Protein AF-A0A2D5R7H9-F1 (afdb_monomer)

Mean predicted aligned error: 5.14 Å

Foldseek 3Di:
DDDDDDDDDDDDQDDPVVVVQVVCVVCVVDKDKDWDADPVQQKTWIDISVDHIGIFHCVPPALVCSCVGDPPVGCVVVVVSVVRVVVVVVVVVVVVVCPDD

Structure (mmCIF, N/CA/C/O backbone):
data_AF-A0A2D5R7H9-F1
#
_entry.id   AF-A0A2D5R7H9-F1
#
loop_
_atom_site.group_PDB
_atom_site.id
_atom_site.type_symbol
_atom_site.label_atom_id
_atom_site.label_alt_id
_atom_site.label_comp_id
_atom_site.label_asym_id
_atom_site.label_entity_id
_atom_site.label_seq_id
_atom_site.pdbx_PDB_ins_code
_atom_site.Cartn_x
_atom_site.Cartn_y
_atom_site.Cartn_z
_atom_site.occupancy
_atom_site.B_iso_or_equiv
_atom_site.auth_seq_id
_atom_site.auth_comp_id
_atom_site.auth_asym_id
_atom_site.auth_atom_id
_atom_site.pdbx_PDB_model_num
ATOM 1 N N . GLY A 1 1 ? 26.961 -11.576 -0.362 1.00 70.56 1 GLY A N 1
ATOM 2 C CA . GLY A 1 1 ? 25.943 -11.084 0.579 1.00 70.56 1 GLY A CA 1
ATOM 3 C C . GLY A 1 1 ? 24.938 -10.302 -0.222 1.00 70.56 1 GLY A C 1
ATOM 4 O O . GLY A 1 1 ? 25.341 -9.732 -1.229 1.00 70.56 1 GLY A O 1
ATOM 5 N N . THR A 1 2 ? 23.677 -10.323 0.184 1.00 83.62 2 THR A N 1
ATOM 6 C CA . THR A 1 2 ? 22.624 -9.500 -0.424 1.00 83.62 2 THR A CA 1
ATOM 7 C C . THR A 1 2 ? 22.708 -8.096 0.171 1.00 83.62 2 THR A C 1
ATOM 9 O O . THR A 1 2 ? 22.977 -7.960 1.365 1.00 83.62 2 THR A O 1
ATOM 12 N N . ALA A 1 3 ? 22.573 -7.073 -0.666 1.00 92.25 3 ALA A N 1
ATOM 13 C CA . ALA A 1 3 ? 22.446 -5.683 -0.241 1.00 92.25 3 ALA A CA 1
ATOM 14 C C . ALA A 1 3 ? 21.010 -5.233 -0.517 1.00 92.25 3 ALA A C 1
ATOM 16 O O . ALA A 1 3 ? 20.425 -5.675 -1.502 1.00 92.25 3 ALA A O 1
ATOM 17 N N . GLU A 1 4 ? 20.470 -4.375 0.342 1.00 94.25 4 GLU A N 1
ATOM 18 C CA . GLU A 1 4 ? 19.085 -3.908 0.282 1.00 94.25 4 GLU A CA 1
ATOM 19 C C . GLU A 1 4 ? 19.055 -2.386 0.439 1.00 94.25 4 GLU A C 1
ATOM 21 O O . GLU A 1 4 ? 19.852 -1.817 1.196 1.00 94.25 4 GLU A O 1
ATOM 26 N N . ILE A 1 5 ? 18.167 -1.732 -0.309 1.00 94.12 5 ILE A N 1
ATOM 27 C CA . ILE A 1 5 ? 17.888 -0.299 -0.221 1.00 94.12 5 ILE A CA 1
ATOM 28 C C . ILE A 1 5 ? 16.374 -0.151 -0.101 1.00 94.12 5 ILE A C 1
ATOM 30 O O . ILE A 1 5 ? 15.649 -0.629 -0.966 1.00 94.12 5 ILE A O 1
ATOM 34 N N . THR A 1 6 ? 15.920 0.539 0.942 1.00 95.12 6 THR A N 1
ATOM 35 C CA . THR A 1 6 ? 14.498 0.781 1.214 1.00 95.12 6 THR A CA 1
ATOM 36 C C . THR A 1 6 ? 14.231 2.273 1.364 1.00 95.12 6 THR A C 1
ATOM 38 O O . THR A 1 6 ? 15.058 3.009 1.913 1.00 95.12 6 THR A O 1
ATOM 41 N N . GLY A 1 7 ? 13.062 2.726 0.926 1.00 95.19 7 GLY A N 1
ATOM 42 C CA . GLY A 1 7 ? 12.623 4.110 1.060 1.00 95.19 7 GLY A CA 1
ATOM 43 C C . GLY A 1 7 ? 11.184 4.288 0.590 1.00 95.19 7 GLY A C 1
ATOM 44 O O . GLY A 1 7 ? 10.560 3.338 0.133 1.00 95.19 7 GLY A O 1
ATOM 45 N N . TRP A 1 8 ? 10.684 5.514 0.699 1.00 94.44 8 TRP A N 1
ATOM 46 C CA . TRP A 1 8 ? 9.352 5.909 0.249 1.00 94.44 8 TRP A CA 1
ATOM 47 C C . TRP A 1 8 ? 9.444 7.209 -0.552 1.00 94.44 8 TRP A C 1
ATOM 49 O O . TRP A 1 8 ? 10.412 7.968 -0.418 1.00 94.44 8 TRP A O 1
ATOM 59 N N . PHE A 1 9 ? 8.459 7.444 -1.409 1.00 93.69 9 PHE A N 1
ATOM 60 C CA . PHE A 1 9 ? 8.325 8.666 -2.191 1.00 93.69 9 PHE A CA 1
ATOM 61 C C . PHE A 1 9 ? 6.868 8.857 -2.606 1.00 93.69 9 PHE A C 1
ATOM 63 O O . PHE A 1 9 ? 6.149 7.880 -2.793 1.00 93.69 9 PHE A O 1
ATOM 70 N N 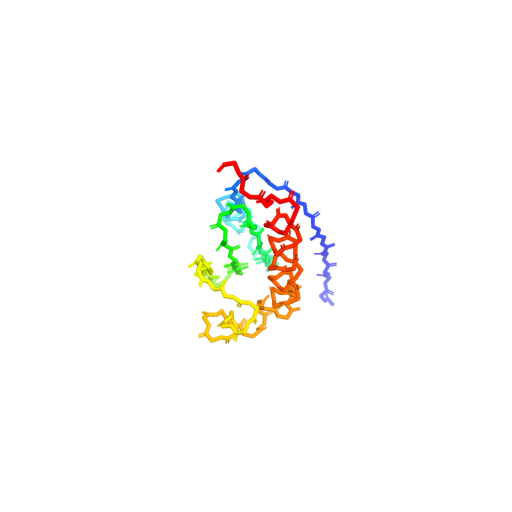. ASP A 1 10 ? 6.465 10.111 -2.792 1.00 93.00 10 ASP A N 1
ATOM 71 C CA . ASP A 1 10 ? 5.104 10.449 -3.196 1.00 93.00 10 ASP A CA 1
ATOM 72 C C . ASP A 1 10 ? 4.996 10.570 -4.718 1.00 93.00 10 ASP A C 1
ATOM 74 O O . ASP A 1 10 ? 5.855 11.163 -5.387 1.00 93.00 10 ASP A O 1
ATOM 78 N N . THR A 1 11 ? 3.908 10.044 -5.270 1.00 90.94 11 THR A N 1
ATOM 79 C CA . THR A 1 11 ? 3.538 10.195 -6.677 1.00 90.94 11 THR A CA 1
ATOM 80 C C . THR A 1 11 ? 2.234 10.965 -6.823 1.00 90.94 11 THR A C 1
ATOM 82 O O . THR A 1 11 ? 1.602 11.378 -5.856 1.00 90.94 11 THR A O 1
ATOM 85 N N . ALA A 1 12 ? 1.858 11.244 -8.068 1.00 88.50 12 ALA A N 1
ATOM 86 C CA . ALA A 1 12 ? 0.656 11.994 -8.373 1.00 88.50 12 ALA A CA 1
ATOM 87 C C . ALA A 1 12 ? -0.491 11.028 -8.712 1.00 88.50 12 ALA A C 1
ATOM 89 O O . ALA A 1 12 ? -0.514 10.477 -9.816 1.00 88.50 12 ALA A O 1
ATOM 90 N N . TRP A 1 13 ? -1.438 10.860 -7.781 1.00 81.56 13 TRP A N 1
ATOM 91 C CA . TRP A 1 13 ? -2.748 10.209 -7.974 1.00 81.56 13 TRP A CA 1
ATOM 92 C C . TRP A 1 13 ? -2.716 8.765 -8.513 1.00 81.56 13 TRP A C 1
ATOM 94 O O . TRP A 1 13 ? -3.722 8.279 -9.029 1.00 81.56 13 TRP A O 1
ATOM 104 N N . SER A 1 14 ? -1.552 8.108 -8.502 1.00 89.12 14 SER A N 1
ATOM 105 C CA . SER A 1 14 ? -1.357 6.740 -8.999 1.00 89.12 14 SER A CA 1
ATOM 106 C C . SER A 1 14 ? 0.039 6.203 -8.664 1.00 89.12 14 SER A C 1
ATOM 108 O O . SER A 1 14 ? 1.002 6.981 -8.633 1.00 89.12 14 SER A O 1
ATOM 110 N N . PRO A 1 15 ? 0.190 4.880 -8.481 1.00 91.19 15 PRO A N 1
ATOM 111 C CA . PRO A 1 15 ? 1.496 4.261 -8.310 1.00 91.19 15 PRO A CA 1
ATOM 112 C C . PRO A 1 15 ? 2.323 4.318 -9.613 1.00 91.19 15 PRO A C 1
ATOM 114 O O . PRO A 1 15 ? 1.781 4.197 -10.715 1.00 91.19 15 PRO A O 1
ATOM 117 N N . PRO A 1 16 ? 3.657 4.458 -9.533 1.00 92.31 16 PRO A N 1
ATOM 118 C CA . PRO A 1 16 ? 4.548 4.607 -10.687 1.00 92.31 16 PRO A CA 1
ATOM 119 C C . PRO A 1 16 ? 4.930 3.256 -11.322 1.00 92.31 16 PRO A C 1
ATOM 121 O O . PRO A 1 16 ? 6.092 3.035 -11.665 1.00 92.31 16 PRO A O 1
ATOM 124 N N . ILE A 1 17 ? 3.960 2.354 -11.491 1.00 92.25 17 ILE A N 1
ATOM 125 C CA . ILE A 1 17 ? 4.175 0.964 -11.934 1.00 92.25 17 ILE A CA 1
ATOM 126 C C . ILE A 1 17 ? 4.922 0.901 -13.269 1.00 92.25 17 ILE A C 1
ATOM 128 O O . ILE A 1 17 ? 5.924 0.209 -13.383 1.00 92.25 17 ILE A O 1
ATOM 132 N N . GLU A 1 18 ? 4.521 1.697 -14.263 1.00 92.12 18 GLU A N 1
ATOM 133 C CA . GLU A 1 18 ? 5.177 1.719 -15.582 1.00 92.12 18 GLU A CA 1
ATOM 134 C C . GLU A 1 18 ? 6.651 2.158 -15.525 1.00 92.12 18 GLU A C 1
ATOM 136 O O . GLU A 1 18 ? 7.492 1.672 -16.288 1.00 92.12 18 GLU A O 1
ATOM 141 N N . ALA A 1 19 ? 6.987 3.067 -14.606 1.00 91.88 19 ALA A N 1
ATOM 142 C CA . ALA A 1 19 ? 8.366 3.499 -14.417 1.00 91.88 19 ALA A CA 1
ATOM 143 C C . ALA A 1 19 ? 9.208 2.391 -13.770 1.00 91.88 19 ALA A C 1
ATOM 145 O O . ALA A 1 19 ? 10.361 2.202 -14.159 1.00 91.88 19 ALA A O 1
ATOM 146 N N . LEU A 1 20 ? 8.633 1.643 -12.823 1.00 93.06 20 LEU A N 1
ATOM 147 C CA . LEU A 1 20 ? 9.306 0.511 -12.187 1.00 93.06 20 LEU A CA 1
ATOM 148 C C . LEU A 1 20 ? 9.399 -0.715 -13.101 1.00 93.06 20 LEU A C 1
ATOM 150 O O . LEU A 1 20 ? 10.447 -1.350 -13.107 1.00 93.06 20 LEU A O 1
ATOM 154 N N . ASN A 1 21 ? 8.396 -0.979 -13.945 1.00 92.75 21 ASN A N 1
ATOM 155 C CA . ASN A 1 21 ? 8.485 -1.970 -15.024 1.00 92.75 21 ASN A CA 1
ATOM 156 C C . ASN A 1 21 ? 9.679 -1.658 -15.937 1.00 92.75 21 ASN A C 1
ATOM 158 O O . ASN A 1 21 ? 10.529 -2.512 -16.163 1.00 92.75 21 ASN A O 1
ATOM 162 N N . SER A 1 22 ? 9.799 -0.402 -16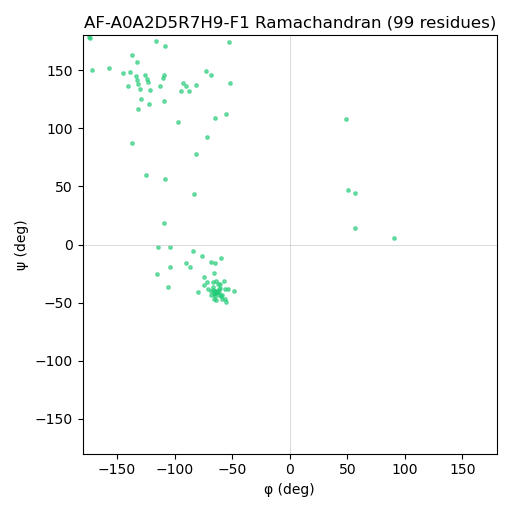.386 1.00 93.19 22 SER A N 1
ATOM 163 C CA . SER A 1 22 ? 10.927 0.030 -17.225 1.00 93.19 22 SER A CA 1
ATOM 164 C C . SER A 1 22 ? 12.278 -0.133 -16.514 1.00 93.19 22 SER A C 1
ATOM 166 O O . SER A 1 22 ? 13.274 -0.483 -17.141 1.00 93.19 22 SER A O 1
ATOM 168 N N . LEU A 1 23 ? 12.325 0.124 -15.202 1.00 91.31 23 LEU A N 1
ATOM 169 C CA . LEU A 1 23 ? 13.529 -0.055 -14.392 1.00 91.31 23 LEU A CA 1
ATOM 170 C C . LEU A 1 23 ? 13.903 -1.535 -14.237 1.00 91.31 23 LEU A C 1
ATOM 172 O O . LEU A 1 23 ? 15.080 -1.866 -14.345 1.00 91.31 23 LEU A O 1
ATOM 176 N N . ALA A 1 24 ? 12.925 -2.405 -13.986 1.00 92.38 24 ALA A N 1
ATOM 177 C CA . ALA A 1 24 ? 13.126 -3.843 -13.837 1.00 92.38 24 ALA A CA 1
ATOM 178 C C . ALA A 1 24 ? 13.577 -4.498 -15.152 1.00 92.38 24 ALA A C 1
ATOM 180 O O . ALA A 1 24 ? 14.481 -5.331 -15.132 1.00 92.38 24 ALA A O 1
ATOM 181 N N . ASP A 1 25 ? 13.021 -4.065 -16.289 1.00 90.56 25 ASP A N 1
ATOM 182 C CA . ASP A 1 25 ? 13.416 -4.535 -17.623 1.00 90.56 25 ASP A CA 1
ATOM 183 C C . ASP A 1 25 ? 14.893 -4.222 -17.941 1.00 90.56 25 ASP A C 1
ATOM 185 O O . ASP A 1 25 ? 15.590 -5.043 -18.543 1.00 90.56 25 ASP A O 1
ATOM 189 N N . ASP A 1 26 ? 15.385 -3.050 -17.521 1.00 91.50 26 ASP A N 1
ATOM 190 C CA . ASP A 1 26 ? 16.772 -2.616 -17.744 1.00 91.50 26 ASP A CA 1
ATOM 191 C C . ASP A 1 26 ? 17.749 -3.096 -16.649 1.00 91.50 26 ASP A C 1
ATOM 193 O O . ASP A 1 26 ? 18.966 -3.113 -16.872 1.00 91.50 26 ASP A O 1
ATOM 197 N N . TRP A 1 27 ? 17.253 -3.482 -15.466 1.00 88.88 27 TRP A N 1
ATOM 198 C CA . TRP A 1 27 ? 18.064 -3.832 -14.293 1.00 88.88 27 TRP A CA 1
ATOM 199 C C . TRP A 1 27 ? 17.759 -5.233 -13.735 1.00 88.88 27 TRP A C 1
ATOM 201 O O . TRP A 1 27 ? 17.479 -5.412 -12.550 1.00 88.88 27 TRP A O 1
ATOM 211 N N . ASP A 1 28 ? 17.956 -6.248 -14.576 1.00 82.75 28 ASP A N 1
ATOM 212 C CA . ASP A 1 28 ? 17.697 -7.671 -14.291 1.00 82.75 28 ASP A CA 1
ATOM 213 C C . ASP A 1 28 ? 18.479 -8.287 -13.106 1.00 82.75 28 ASP A C 1
ATOM 215 O O . ASP A 1 28 ? 18.189 -9.398 -12.662 1.00 82.75 28 ASP A O 1
ATOM 219 N N . SER A 1 29 ? 19.488 -7.591 -12.573 1.00 87.19 29 SER A N 1
ATOM 220 C CA . SER A 1 29 ? 20.291 -8.064 -11.437 1.00 87.19 29 SER A CA 1
ATOM 221 C C . SER A 1 29 ? 19.676 -7.787 -10.059 1.00 87.19 29 SER A C 1
ATOM 223 O O . SER A 1 29 ? 20.263 -8.182 -9.046 1.00 87.19 29 SER A O 1
ATOM 225 N N . CYS A 1 30 ? 18.557 -7.061 -10.005 1.00 89.88 30 CYS A N 1
ATOM 226 C CA . CYS A 1 30 ? 17.907 -6.625 -8.774 1.00 89.88 30 CYS A CA 1
ATOM 227 C C . CYS A 1 30 ? 16.447 -7.082 -8.726 1.00 89.88 30 CYS A C 1
ATOM 229 O O . CYS A 1 30 ? 15.748 -7.041 -9.729 1.00 89.88 30 CYS A O 1
ATOM 231 N N . TYR A 1 31 ? 15.997 -7.463 -7.530 1.00 92.62 31 TYR A N 1
ATOM 232 C CA . TYR A 1 31 ? 14.577 -7.593 -7.215 1.00 92.62 31 TYR A CA 1
ATOM 233 C C . TYR A 1 31 ? 14.066 -6.234 -6.734 1.00 92.62 31 TYR A C 1
ATOM 235 O O . TYR A 1 31 ? 14.725 -5.591 -5.908 1.00 92.62 31 TYR A O 1
ATOM 243 N N . ILE A 1 32 ? 12.933 -5.792 -7.272 1.00 94.00 32 ILE A N 1
ATOM 244 C CA . ILE A 1 32 ? 12.298 -4.517 -6.931 1.00 94.00 32 ILE A CA 1
ATOM 245 C C . ILE A 1 32 ? 10.899 -4.822 -6.412 1.00 94.00 32 ILE A C 1
ATOM 247 O O . ILE A 1 32 ? 10.171 -5.578 -7.043 1.00 94.00 32 ILE A O 1
ATOM 251 N N . GLU A 1 33 ? 10.537 -4.207 -5.291 1.00 94.69 33 GLU A N 1
ATOM 252 C CA . GLU A 1 33 ? 9.229 -4.329 -4.652 1.00 94.69 33 GLU A CA 1
ATOM 253 C C . GLU A 1 33 ? 8.704 -2.931 -4.320 1.00 94.69 33 GLU A C 1
ATOM 255 O O . GLU A 1 33 ? 9.457 -2.056 -3.877 1.00 94.69 33 GLU A O 1
ATOM 260 N N . LEU A 1 34 ? 7.417 -2.718 -4.570 1.00 95.50 34 LEU A N 1
ATOM 261 C CA . LEU A 1 34 ? 6.698 -1.484 -4.305 1.00 95.50 34 LEU A CA 1
ATOM 262 C C . LEU A 1 34 ? 5.394 -1.815 -3.587 1.00 95.50 34 LEU A C 1
ATOM 264 O O . LEU A 1 34 ? 4.486 -2.384 -4.184 1.00 95.50 34 LEU A O 1
ATOM 268 N N . PHE A 1 35 ? 5.264 -1.330 -2.359 1.00 96.50 35 PHE A N 1
ATOM 269 C CA . PHE A 1 35 ? 3.971 -1.176 -1.703 1.00 96.50 35 PHE A CA 1
ATOM 270 C C . PHE A 1 35 ? 3.428 0.215 -2.012 1.00 96.50 35 PHE A C 1
ATOM 272 O O . PHE A 1 35 ? 4.173 1.198 -1.954 1.00 96.50 35 PHE A O 1
ATOM 279 N N . TYR A 1 36 ? 2.140 0.312 -2.326 1.00 96.38 36 TYR A N 1
ATOM 280 C CA . TYR A 1 36 ? 1.483 1.591 -2.568 1.00 96.38 36 TYR A CA 1
ATOM 281 C C . TYR A 1 36 ? 0.090 1.644 -1.940 1.00 96.38 36 TYR A C 1
ATOM 283 O O . TYR A 1 36 ? -0.618 0.642 -1.861 1.00 96.38 36 TYR A O 1
ATOM 291 N N . GLU A 1 37 ? -0.292 2.846 -1.529 1.00 95.56 37 GLU A N 1
ATOM 292 C CA . GLU A 1 37 ? -1.586 3.206 -0.958 1.00 95.56 37 GLU A CA 1
ATOM 293 C C . GLU A 1 37 ? -1.955 4.585 -1.527 1.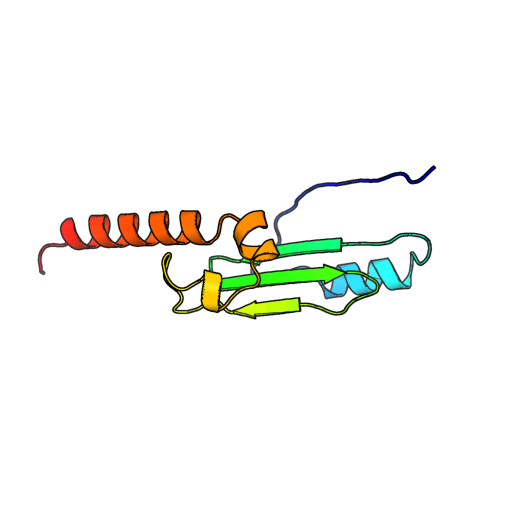00 95.56 37 GLU A C 1
ATOM 295 O O . GLU A 1 37 ? -1.086 5.447 -1.673 1.00 95.56 37 GLU A O 1
ATOM 300 N N . GLU A 1 38 ? -3.208 4.766 -1.936 1.00 94.19 38 GLU A N 1
ATOM 301 C CA . GLU A 1 38 ? -3.744 6.039 -2.42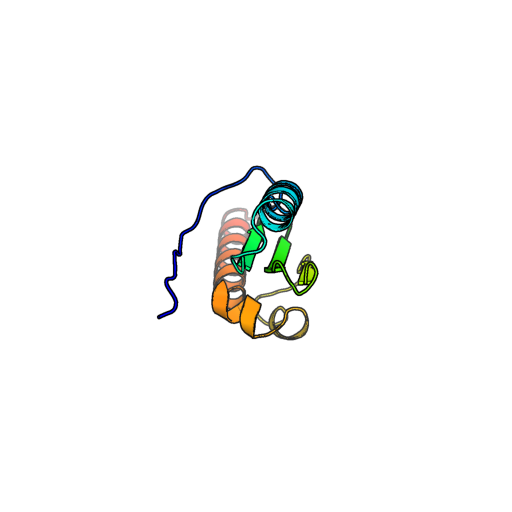0 1.00 94.19 38 GLU A CA 1
ATOM 302 C C . GLU A 1 38 ? -5.135 6.267 -1.815 1.00 94.19 38 GLU A C 1
ATOM 304 O O . GLU A 1 38 ? -6.162 5.936 -2.423 1.00 94.19 38 GLU A O 1
ATOM 309 N N . GLY A 1 39 ? -5.164 6.873 -0.625 1.00 89.06 39 GLY A N 1
ATOM 310 C CA . GLY A 1 39 ? -6.393 7.144 0.126 1.00 89.06 39 GLY A CA 1
ATOM 311 C C . GLY A 1 39 ? -7.421 7.986 -0.625 1.00 89.06 39 GLY A C 1
ATOM 312 O O . GLY A 1 39 ? -8.623 7.765 -0.498 1.00 89.06 39 GLY A O 1
ATOM 313 N N . GLY A 1 40 ? -6.973 8.896 -1.498 1.00 86.38 40 GLY A N 1
ATOM 314 C CA . GLY A 1 40 ? -7.871 9.718 -2.313 1.00 86.38 40 GLY A CA 1
ATOM 315 C C . GLY A 1 40 ? -8.685 8.922 -3.339 1.00 86.38 40 GLY A C 1
ATOM 316 O O . GLY A 1 40 ? -9.754 9.372 -3.754 1.00 86.38 40 GLY A O 1
ATOM 317 N N . MET A 1 41 ? -8.194 7.749 -3.745 1.00 89.94 41 MET A N 1
ATOM 318 C CA . MET A 1 41 ? -8.852 6.850 -4.698 1.00 89.94 41 MET A CA 1
ATOM 319 C C . MET A 1 41 ? -9.279 5.517 -4.071 1.00 89.94 41 MET A C 1
ATOM 321 O O . MET A 1 41 ? -9.896 4.712 -4.762 1.00 89.94 41 MET A O 1
ATOM 325 N N . ALA A 1 42 ? -8.980 5.302 -2.787 1.00 93.44 42 ALA A N 1
ATOM 326 C CA . ALA A 1 42 ? -9.179 4.050 -2.064 1.00 93.44 42 ALA A CA 1
ATOM 327 C C . ALA A 1 42 ? -8.480 2.839 -2.715 1.00 93.44 42 ALA A C 1
ATOM 329 O O . ALA A 1 42 ? -9.060 1.756 -2.838 1.00 93.44 42 ALA A O 1
ATOM 330 N N . PHE A 1 43 ? -7.226 3.022 -3.145 1.00 93.31 43 PHE A N 1
ATOM 331 C CA . PHE A 1 43 ? -6.418 1.957 -3.744 1.00 93.31 43 PHE A CA 1
ATOM 332 C C . PHE A 1 43 ? -5.281 1.524 -2.831 1.00 93.31 43 PHE A C 1
ATOM 334 O O . PHE A 1 43 ? -4.637 2.346 -2.187 1.00 93.31 43 PHE A O 1
ATOM 341 N N . VAL A 1 44 ? -4.987 0.229 -2.837 1.00 96.69 44 VAL A N 1
ATOM 342 C CA . VAL A 1 44 ? -3.818 -0.337 -2.166 1.00 96.69 44 VAL A CA 1
ATOM 343 C C . VAL A 1 44 ? -3.281 -1.504 -2.976 1.00 96.69 44 VAL A C 1
ATOM 345 O O . VAL A 1 44 ? -4.041 -2.232 -3.616 1.00 96.69 44 VAL A O 1
ATOM 348 N N . GLY A 1 45 ? -1.973 -1.708 -2.948 1.00 96.12 45 GLY A N 1
ATOM 349 C CA . GLY A 1 45 ? -1.400 -2.869 -3.596 1.00 96.12 45 GLY A CA 1
ATOM 350 C C . GLY A 1 45 ? 0.080 -3.067 -3.352 1.00 96.12 45 GLY A C 1
ATOM 351 O O . GLY A 1 45 ? 0.753 -2.283 -2.675 1.00 96.12 45 GLY A O 1
ATOM 352 N N . CYS A 1 46 ? 0.559 -4.164 -3.922 1.00 95.94 46 CYS A N 1
ATOM 353 C CA . CYS A 1 46 ? 1.963 -4.515 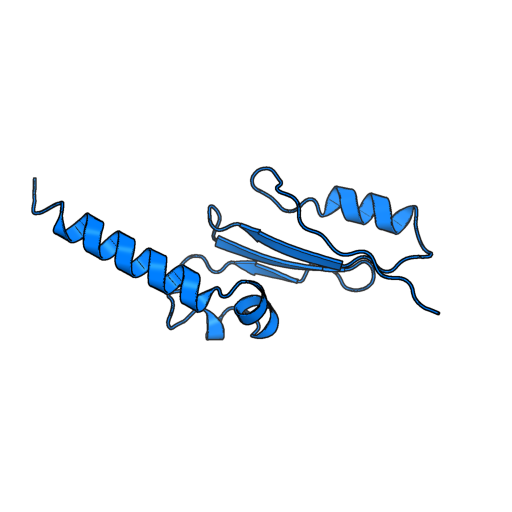-3.989 1.00 95.94 46 CYS A CA 1
ATOM 354 C C . CYS A 1 46 ? 2.303 -4.884 -5.429 1.00 95.94 46 CYS A C 1
ATOM 356 O O . CYS A 1 46 ? 1.584 -5.643 -6.073 1.00 95.94 46 CYS A O 1
ATOM 358 N N . TRP A 1 47 ? 3.407 -4.357 -5.929 1.00 95.94 47 TRP A N 1
ATOM 359 C CA . TRP A 1 47 ? 3.980 -4.751 -7.203 1.00 95.94 47 TRP A CA 1
ATOM 360 C C . TRP A 1 47 ? 5.407 -5.211 -6.9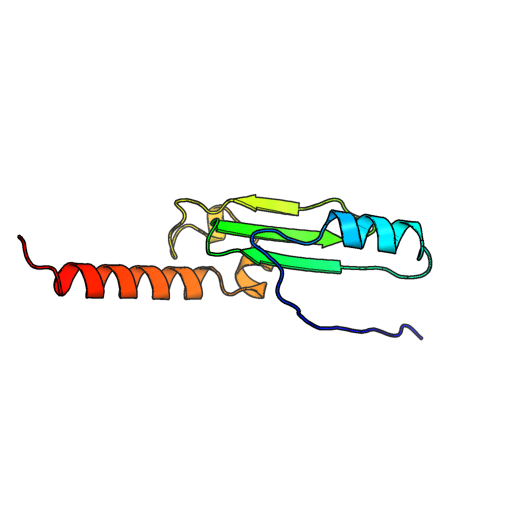74 1.00 95.94 47 TRP A C 1
ATOM 362 O O . TRP A 1 47 ? 6.147 -4.572 -6.220 1.00 95.94 47 TRP A O 1
ATOM 372 N N . ASP A 1 48 ? 5.819 -6.268 -7.661 1.00 94.31 48 ASP A N 1
ATOM 373 C CA . ASP A 1 48 ? 7.208 -6.683 -7.665 1.00 94.31 48 ASP A CA 1
ATOM 374 C C . ASP A 1 48 ? 7.696 -7.077 -9.069 1.00 94.31 48 ASP A C 1
ATOM 376 O O . ASP A 1 48 ? 6.934 -7.261 -10.019 1.00 94.31 48 ASP A O 1
ATOM 380 N N . SER A 1 49 ? 9.014 -7.138 -9.240 1.00 93.06 49 SER A N 1
ATOM 381 C CA . SER A 1 49 ? 9.632 -7.407 -10.545 1.00 93.06 49 SER A CA 1
ATOM 382 C C . SER A 1 49 ? 9.412 -8.837 -11.078 1.00 93.06 49 SER A C 1
ATOM 384 O O . SER A 1 49 ? 9.678 -9.093 -12.252 1.00 93.06 49 SER A O 1
ATOM 386 N N . GLU A 1 50 ? 8.969 -9.781 -10.242 1.00 89.25 50 GLU A N 1
ATOM 387 C CA . GLU A 1 50 ? 8.768 -11.204 -10.576 1.00 89.25 50 GLU A CA 1
ATOM 388 C C . GLU A 1 50 ? 7.289 -11.646 -10.511 1.00 89.25 50 GLU A C 1
ATOM 390 O O . GLU A 1 50 ? 6.887 -12.607 -11.177 1.00 89.25 50 GLU A O 1
ATOM 395 N N . GLY A 1 51 ? 6.485 -10.944 -9.720 1.00 69.31 51 GLY A N 1
ATOM 396 C CA . GLY A 1 51 ? 5.080 -11.131 -9.417 1.00 69.31 51 GLY A CA 1
ATOM 397 C C . GLY A 1 51 ? 4.323 -9.863 -9.789 1.00 69.31 51 GLY A C 1
ATOM 398 O O . GLY A 1 51 ? 4.635 -8.770 -9.336 1.00 69.31 51 GLY A O 1
ATOM 399 N N . ALA A 1 52 ? 3.356 -10.016 -10.692 1.00 77.38 52 ALA A N 1
ATOM 400 C CA . ALA A 1 52 ? 2.551 -8.923 -11.230 1.00 77.38 52 ALA A CA 1
ATOM 401 C C . ALA A 1 52 ? 1.890 -8.040 -10.144 1.00 77.38 52 ALA A C 1
ATOM 403 O O . ALA A 1 52 ? 1.922 -8.339 -8.960 1.00 77.38 52 ALA A O 1
ATOM 404 N N . ASP A 1 53 ? 1.236 -6.960 -10.570 1.00 90.62 53 ASP A N 1
ATOM 405 C CA . ASP A 1 53 ? 0.559 -6.012 -9.678 1.00 90.62 53 ASP A CA 1
ATOM 406 C C . ASP A 1 53 ? -0.635 -6.639 -8.923 1.00 90.62 53 ASP A C 1
ATOM 408 O O . ASP A 1 53 ? -1.693 -6.904 -9.508 1.00 90.62 53 ASP A O 1
ATOM 412 N N . ASP A 1 54 ? -0.465 -6.847 -7.617 1.00 92.94 54 ASP A N 1
ATOM 413 C CA . ASP A 1 54 ? -1.499 -7.224 -6.654 1.00 92.94 54 ASP A CA 1
ATOM 414 C C . ASP A 1 54 ? -2.266 -5.958 -6.230 1.00 92.94 54 ASP A C 1
ATOM 416 O O . ASP A 1 54 ? -2.048 -5.384 -5.160 1.00 92.94 54 ASP A O 1
ATOM 420 N N . HIS A 1 55 ? -3.162 -5.513 -7.112 1.00 94.75 55 HIS A N 1
ATOM 421 C CA . HIS A 1 55 ? -3.962 -4.298 -6.954 1.00 94.75 55 HIS A CA 1
ATOM 422 C C . HIS A 1 55 ? -5.342 -4.565 -6.335 1.00 94.75 55 HIS A C 1
ATOM 424 O O . HIS A 1 55 ? -6.099 -5.413 -6.822 1.00 94.75 55 HIS A O 1
ATOM 430 N N . TYR A 1 56 ? -5.716 -3.772 -5.329 1.00 95.88 56 TYR A N 1
ATOM 431 C CA . TYR A 1 56 ? -7.009 -3.850 -4.655 1.00 95.88 56 TYR A CA 1
ATOM 432 C C . TYR A 1 56 ? -7.658 -2.471 -4.481 1.00 95.88 56 TYR A C 1
ATOM 434 O O . TYR A 1 56 ? -7.001 -1.468 -4.207 1.00 95.88 56 TYR A O 1
ATOM 442 N N . ASP A 1 57 ? -8.985 -2.461 -4.590 1.00 95.31 57 ASP A N 1
ATOM 443 C CA . ASP A 1 57 ? -9.853 -1.311 -4.341 1.00 95.31 57 ASP A CA 1
ATOM 444 C C . ASP A 1 57 ? -10.633 -1.579 -3.045 1.00 95.31 57 ASP A C 1
ATOM 446 O O . ASP A 1 57 ? -11.288 -2.621 -2.905 1.00 95.31 57 ASP A O 1
ATOM 450 N N . TYR A 1 58 ? -10.520 -0.665 -2.083 1.00 94.69 58 TYR A N 1
ATOM 451 C CA . TYR A 1 58 ? -11.237 -0.715 -0.809 1.00 94.69 58 TYR A CA 1
ATOM 452 C C . TYR A 1 58 ? -12.326 0.364 -0.709 1.00 94.69 58 TYR A C 1
ATOM 454 O O . TYR A 1 58 ? -12.830 0.654 0.374 1.00 94.69 58 TYR A O 1
ATOM 462 N N . GLY A 1 59 ? -12.749 0.931 -1.837 1.00 92.56 59 GLY A N 1
ATOM 463 C CA . GLY A 1 59 ? -13.859 1.864 -1.946 1.00 92.56 59 GLY A CA 1
ATOM 464 C C . GLY A 1 59 ? -15.143 1.271 -1.369 1.00 92.56 59 GLY A C 1
ATOM 465 O O . GLY A 1 59 ? -15.729 0.330 -1.908 1.00 92.56 59 GLY A O 1
ATOM 466 N N . GLY A 1 60 ? -15.596 1.842 -0.253 1.00 89.19 60 GLY A N 1
ATOM 467 C CA . GLY A 1 60 ? -16.761 1.368 0.497 1.00 89.19 60 GLY A CA 1
ATOM 468 C C . GLY A 1 60 ? -16.449 0.344 1.592 1.00 89.19 60 GLY A C 1
ATOM 469 O O . GLY A 1 60 ? -17.387 -0.180 2.195 1.00 89.19 60 GLY A O 1
ATOM 470 N N . ALA A 1 61 ? -15.174 0.057 1.857 1.00 94.94 61 ALA A N 1
ATOM 471 C CA . ALA A 1 61 ? -14.761 -0.602 3.086 1.00 94.94 61 ALA A CA 1
ATOM 472 C C . ALA A 1 61 ? -14.871 0.360 4.277 1.00 94.94 61 ALA A C 1
ATOM 474 O O . ALA A 1 61 ? -14.671 1.563 4.136 1.00 94.94 61 ALA A O 1
ATOM 475 N N . THR A 1 62 ? -15.154 -0.203 5.446 1.00 95.56 62 THR A N 1
ATOM 476 C CA . THR A 1 62 ? -15.029 0.448 6.750 1.00 95.56 62 THR A CA 1
ATOM 477 C C . THR A 1 62 ? -13.843 -0.137 7.511 1.00 95.56 62 THR A C 1
ATOM 479 O O . THR A 1 62 ? -13.302 -1.186 7.121 1.00 95.56 62 THR A O 1
ATOM 482 N N . SER A 1 63 ? -13.488 0.482 8.634 1.00 95.81 63 SER A N 1
ATOM 483 C CA . SER A 1 63 ? -12.509 -0.037 9.600 1.00 95.81 63 SER A CA 1
ATOM 484 C C . SER A 1 63 ? -12.770 -1.510 9.969 1.00 95.81 63 SER A C 1
ATOM 486 O O . SER A 1 63 ? -11.856 -2.335 9.990 1.00 95.81 63 SER A O 1
ATOM 488 N N . ASP A 1 64 ? -14.042 -1.887 10.130 1.00 96.50 64 ASP A N 1
ATOM 489 C CA . ASP A 1 64 ? -14.473 -3.258 10.432 1.00 96.50 64 ASP A CA 1
ATOM 490 C C . ASP A 1 64 ? -14.400 -4.235 9.242 1.00 96.50 64 ASP A C 1
ATOM 492 O O . ASP A 1 64 ? -14.282 -5.453 9.433 1.00 96.50 64 ASP A O 1
ATOM 496 N N . THR A 1 65 ? -14.533 -3.756 7.998 1.00 96.81 65 THR A N 1
ATOM 497 C CA . THR A 1 65 ? -14.672 -4.642 6.828 1.00 96.81 65 THR A CA 1
ATOM 498 C C . THR A 1 65 ? -13.417 -4.763 5.981 1.00 96.81 65 THR A C 1
ATOM 500 O O . THR A 1 65 ? -13.315 -5.742 5.239 1.00 96.81 65 THR A O 1
ATOM 503 N N . VAL A 1 66 ? -12.467 -3.828 6.079 1.00 96.81 66 VAL A N 1
ATOM 504 C CA . VAL A 1 66 ? -11.284 -3.772 5.200 1.00 96.81 66 VAL A CA 1
ATOM 505 C C . VAL A 1 66 ? -10.471 -5.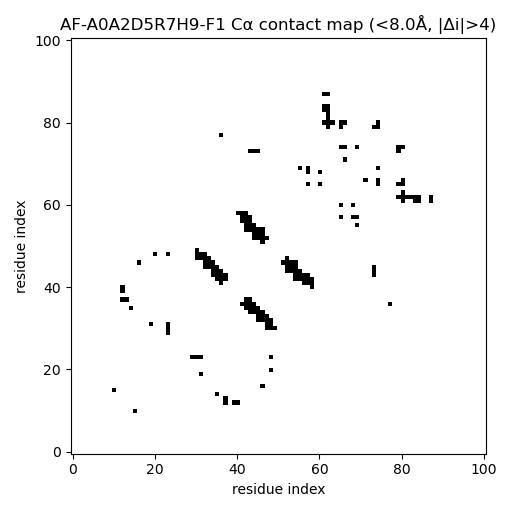069 5.216 1.00 96.81 66 VAL A C 1
ATOM 507 O O . VAL A 1 66 ? -10.096 -5.571 4.158 1.00 96.81 66 VAL A O 1
ATOM 510 N N . ARG A 1 67 ? -10.330 -5.717 6.380 1.00 96.56 67 ARG A N 1
ATOM 511 C CA . ARG A 1 67 ? -9.632 -7.011 6.537 1.00 96.56 67 ARG A CA 1
ATOM 512 C C . ARG A 1 67 ? -10.306 -8.189 5.821 1.00 96.56 67 ARG A C 1
ATOM 514 O O . ARG A 1 67 ? -9.682 -9.228 5.634 1.00 96.56 67 ARG A O 1
ATOM 521 N N . ASN A 1 68 ? -11.570 -8.055 5.417 1.00 96.56 68 ASN A N 1
ATOM 522 C CA . ASN A 1 68 ? -12.273 -9.064 4.615 1.00 96.56 68 ASN A CA 1
ATOM 523 C C . ASN A 1 68 ? -12.110 -8.842 3.104 1.00 96.56 68 ASN A C 1
ATOM 525 O O . ASN A 1 68 ? -12.439 -9.733 2.321 1.00 96.56 68 ASN A O 1
ATOM 529 N N . MET A 1 69 ? -11.667 -7.649 2.700 1.00 95.44 69 MET A N 1
ATOM 530 C CA . MET A 1 69 ? -11.551 -7.229 1.302 1.00 95.44 69 MET A CA 1
ATOM 531 C C . MET A 1 69 ? -10.098 -7.212 0.836 1.00 95.44 69 MET A C 1
ATOM 533 O O . MET A 1 69 ? -9.816 -7.579 -0.302 1.00 95.44 69 MET A O 1
ATOM 537 N N . ILE A 1 70 ? -9.193 -6.814 1.728 1.00 96.94 70 ILE A N 1
ATOM 538 C CA . ILE A 1 70 ? -7.784 -6.580 1.446 1.00 96.94 70 ILE A CA 1
ATOM 539 C C . ILE A 1 70 ? -6.937 -7.629 2.175 1.00 96.94 70 ILE A C 1
ATOM 541 O O . ILE A 1 70 ? -7.211 -7.925 3.343 1.00 96.94 70 ILE A O 1
ATOM 545 N N . PRO A 1 71 ? -5.912 -8.206 1.519 1.00 96.31 71 PRO A N 1
ATOM 546 C CA . PRO A 1 71 ? -4.975 -9.114 2.167 1.00 96.31 71 PRO A CA 1
ATOM 547 C C . PRO A 1 71 ? -4.372 -8.536 3.452 1.00 96.31 71 PRO A C 1
ATOM 549 O O . PRO A 1 71 ? -3.962 -7.378 3.492 1.00 96.31 71 PRO A O 1
ATOM 552 N N . GLU A 1 72 ? -4.248 -9.381 4.480 1.00 96.94 72 GLU A N 1
ATOM 553 C CA . GLU A 1 72 ? -3.754 -8.996 5.813 1.00 96.94 72 GLU A CA 1
ATOM 554 C C . GLU A 1 72 ? -2.395 -8.284 5.756 1.00 96.94 72 GLU A C 1
ATOM 556 O O . GLU A 1 72 ? -2.202 -7.286 6.437 1.00 96.94 72 GLU A O 1
ATOM 561 N N . TYR A 1 73 ? -1.492 -8.721 4.871 1.00 96.12 73 TYR A N 1
ATOM 562 C CA . TYR A 1 73 ? -0.170 -8.109 4.735 1.00 96.12 73 TYR A CA 1
ATOM 563 C C . TYR A 1 73 ? -0.215 -6.650 4.250 1.00 96.12 73 TYR A C 1
ATOM 565 O O . TYR A 1 73 ? 0.647 -5.870 4.640 1.00 96.12 73 TYR A O 1
ATOM 573 N N . LEU A 1 74 ? -1.203 -6.271 3.428 1.00 97.00 74 LEU A N 1
ATOM 574 C CA . LEU A 1 74 ? -1.385 -4.889 2.967 1.00 97.00 74 LEU A CA 1
ATOM 575 C C . LEU A 1 74 ? -2.069 -4.041 4.036 1.00 97.00 74 LEU A C 1
ATOM 577 O O . LEU A 1 74 ? -1.653 -2.907 4.268 1.00 97.00 74 LEU A O 1
ATOM 581 N N . VAL A 1 75 ? -3.077 -4.604 4.712 1.00 97.50 75 VAL A N 1
ATOM 582 C CA . VAL A 1 75 ? -3.741 -3.928 5.837 1.00 97.50 75 VAL A CA 1
ATOM 583 C C . VAL A 1 75 ? -2.724 -3.602 6.922 1.00 97.50 75 VAL A C 1
ATOM 585 O O . VAL A 1 75 ? -2.672 -2.465 7.369 1.00 97.50 75 VAL A O 1
ATOM 588 N N . ASP A 1 76 ? -1.879 -4.562 7.294 1.00 97.81 76 ASP A N 1
ATOM 589 C CA . ASP A 1 76 ? -0.881 -4.377 8.344 1.00 97.81 76 ASP A CA 1
ATOM 590 C C . ASP A 1 76 ? 0.277 -3.463 7.902 1.00 97.81 76 ASP A C 1
ATOM 592 O O . ASP A 1 76 ? 0.827 -2.741 8.731 1.00 97.81 76 ASP A O 1
ATOM 596 N N . HIS A 1 77 ? 0.658 -3.463 6.615 1.00 96.62 77 HIS A N 1
ATOM 597 C CA . HIS A 1 77 ? 1.726 -2.591 6.104 1.00 96.62 77 HIS A CA 1
ATOM 598 C C . HIS A 1 77 ? 1.351 -1.106 6.188 1.00 96.62 77 HIS A C 1
ATOM 600 O O . HIS A 1 77 ? 2.191 -0.282 6.549 1.00 96.62 77 HIS A O 1
ATOM 606 N N . PHE A 1 78 ? 0.098 -0.777 5.863 1.00 96.56 78 PHE A N 1
ATOM 607 C CA . PHE A 1 78 ? -0.401 0.600 5.826 1.00 96.56 78 PHE A CA 1
ATOM 608 C C . PHE A 1 78 ? -1.275 0.983 7.025 1.00 96.56 78 PHE A C 1
ATOM 610 O O . PHE A 1 78 ? -1.703 2.128 7.105 1.00 96.56 78 PHE A O 1
ATOM 617 N N . ALA A 1 79 ? -1.536 0.049 7.945 1.00 97.19 79 ALA A N 1
ATOM 618 C CA . ALA A 1 79 ? -2.498 0.207 9.038 1.00 97.19 79 ALA A CA 1
ATOM 619 C C . ALA A 1 79 ? -3.875 0.698 8.538 1.00 97.19 79 ALA A C 1
ATOM 621 O O . ALA A 1 79 ? -4.453 1.639 9.078 1.00 97.19 79 ALA A O 1
ATOM 622 N N . LEU A 1 80 ? -4.394 0.080 7.465 1.00 96.62 80 LEU A N 1
ATOM 623 C CA . LEU A 1 80 ? -5.603 0.564 6.777 1.00 96.62 80 LEU A CA 1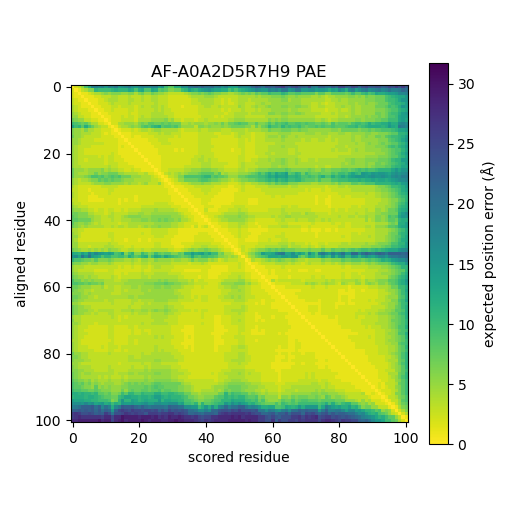
ATOM 624 C C . LEU A 1 80 ? -6.844 0.591 7.674 1.00 96.62 80 LEU A C 1
ATOM 626 O O . LEU A 1 80 ? -7.709 1.439 7.498 1.00 96.62 80 LEU A O 1
ATOM 630 N N . ASP A 1 81 ? -6.961 -0.349 8.605 1.00 96.50 81 ASP A N 1
ATOM 631 C CA . ASP A 1 81 ? -8.060 -0.397 9.566 1.00 96.50 81 ASP A CA 1
ATOM 632 C C . ASP A 1 81 ? -8.002 0.753 10.574 1.00 96.50 81 ASP A C 1
ATOM 634 O O . ASP A 1 81 ? -9.039 1.346 10.866 1.00 96.50 81 ASP A O 1
ATOM 638 N N . GLU A 1 82 ? -6.806 1.105 11.050 1.00 96.88 82 GLU A N 1
ATOM 639 C CA . GLU A 1 82 ? -6.596 2.285 11.897 1.00 96.88 82 GLU A CA 1
ATOM 640 C C . GLU A 1 82 ? -6.891 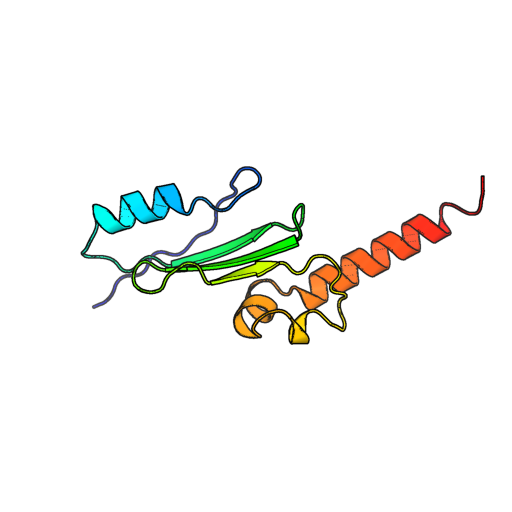3.574 11.117 1.00 96.88 82 GLU A C 1
ATOM 642 O O . GLU A 1 82 ? -7.657 4.411 11.587 1.00 96.88 82 GLU A O 1
ATOM 647 N N . MET A 1 83 ? -6.377 3.692 9.889 1.00 94.88 83 MET A N 1
ATOM 648 C CA . MET A 1 83 ? -6.613 4.848 9.017 1.00 94.88 83 MET A CA 1
ATOM 649 C C . MET A 1 83 ? -8.105 5.050 8.708 1.00 94.88 83 MET A C 1
ATOM 651 O O . MET A 1 83 ? -8.609 6.169 8.770 1.00 94.88 83 MET A O 1
ATOM 655 N N . LEU A 1 84 ? -8.836 3.976 8.388 1.00 95.56 84 LEU A N 1
ATOM 656 C CA . LEU A 1 84 ? -10.278 4.054 8.142 1.00 95.56 84 LEU A CA 1
ATOM 657 C C . LEU A 1 84 ? -11.058 4.406 9.413 1.00 95.56 84 LEU A C 1
ATOM 659 O O . LEU A 1 84 ? -12.026 5.154 9.322 1.00 95.56 84 LEU A O 1
ATOM 663 N N . ALA A 1 85 ? -10.640 3.914 10.583 1.00 96.75 85 ALA A N 1
ATOM 664 C CA . ALA A 1 85 ? -11.279 4.267 11.850 1.00 96.75 85 ALA A CA 1
ATOM 665 C C . ALA A 1 85 ? -11.105 5.759 12.178 1.00 96.75 85 ALA A C 1
ATOM 667 O O . ALA A 1 85 ? -12.063 6.403 12.599 1.00 96.75 85 ALA A O 1
ATOM 668 N N . GLU A 1 86 ? -9.912 6.317 11.940 1.00 94.75 86 GLU A N 1
ATOM 669 C CA . GLU A 1 86 ? -9.659 7.756 12.081 1.00 94.75 86 GLU A CA 1
ATOM 670 C C . GLU A 1 86 ? -10.531 8.571 11.114 1.00 94.75 86 GLU A C 1
ATOM 672 O O . GLU A 1 86 ? -11.156 9.547 11.527 1.00 94.75 86 GLU A O 1
ATOM 677 N N . TYR A 1 87 ? -10.655 8.146 9.851 1.00 91.69 87 TYR A N 1
ATOM 678 C CA . TYR A 1 87 ? -11.535 8.817 8.889 1.00 91.69 87 TYR A CA 1
ATOM 679 C C . TYR A 1 87 ? -13.015 8.766 9.283 1.00 91.69 87 TYR A C 1
ATOM 681 O O . TYR A 1 87 ? -13.720 9.763 9.135 1.00 91.69 87 TYR A O 1
ATOM 689 N N . GLU A 1 88 ? -13.495 7.634 9.794 1.00 94.25 88 GLU A N 1
ATOM 690 C CA . GLU A 1 88 ? -14.873 7.487 10.273 1.00 94.25 88 GLU A CA 1
ATOM 691 C C . GLU A 1 88 ? -15.165 8.407 11.472 1.00 94.25 88 GLU A C 1
ATOM 693 O O . GLU A 1 88 ? -16.225 9.036 11.511 1.00 94.25 88 GLU A O 1
ATOM 698 N N . GLU A 1 89 ? -14.222 8.537 12.413 1.00 94.56 89 GLU A N 1
ATOM 699 C CA . GLU A 1 89 ? -14.324 9.467 13.549 1.00 94.56 89 GLU A CA 1
ATOM 700 C C . GLU A 1 89 ? -14.339 10.931 13.075 1.00 94.56 89 GLU A C 1
ATOM 702 O O . GLU A 1 89 ? -15.188 11.714 13.504 1.00 94.56 89 GLU A O 1
ATOM 707 N N . GLU A 1 90 ? -13.461 11.301 12.136 1.00 90.50 90 GLU A N 1
ATOM 708 C CA . GLU A 1 90 ? -13.439 12.646 11.547 1.00 90.50 90 GLU A CA 1
ATOM 709 C C . GLU A 1 90 ? -14.750 12.986 10.812 1.00 90.50 90 GLU A C 1
ATOM 711 O O . GLU A 1 90 ? -15.251 14.113 10.926 1.00 90.50 90 GLU A O 1
ATOM 716 N N . GLU A 1 91 ? -15.330 12.036 10.069 1.00 89.06 91 GLU A N 1
ATOM 717 C CA . GLU A 1 91 ? -16.633 12.212 9.415 1.00 89.06 91 GLU A CA 1
ATOM 718 C C . GLU A 1 91 ? -17.775 12.388 10.429 1.00 89.06 91 GLU A C 1
ATOM 720 O O . GLU A 1 91 ? -18.655 13.230 10.209 1.00 89.06 91 GLU A O 1
ATOM 725 N N . GLU A 1 92 ? -17.763 11.643 11.541 1.00 89.94 92 GLU A N 1
ATOM 726 C CA . GLU A 1 92 ? -18.747 11.772 12.624 1.00 89.94 92 GLU A CA 1
ATOM 727 C C . GLU A 1 92 ? -18.657 13.151 13.298 1.00 89.94 92 GLU A C 1
ATOM 729 O O . GLU A 1 92 ? -19.668 13.855 13.402 1.00 89.94 92 GLU A O 1
ATOM 734 N N . ASP A 1 93 ? -17.449 13.600 13.648 1.00 89.50 93 ASP A N 1
ATOM 735 C CA . ASP A 1 93 ? -17.197 14.925 14.227 1.00 89.50 93 ASP A CA 1
ATOM 736 C C . ASP A 1 93 ? -17.662 16.060 13.294 1.00 89.50 93 ASP A C 1
ATOM 738 O O . ASP A 1 93 ? -18.294 17.037 13.722 1.00 89.50 93 ASP A O 1
ATOM 742 N N . LEU A 1 94 ? -17.382 15.943 11.991 1.00 86.75 94 LEU A N 1
ATOM 743 C CA . LEU A 1 94 ? -17.834 16.895 10.970 1.00 86.75 94 LEU A CA 1
ATOM 744 C C . LEU A 1 94 ? -19.361 16.918 10.836 1.00 86.75 94 LEU A C 1
ATOM 746 O O . LEU A 1 94 ? -19.949 17.997 10.673 1.00 86.75 94 LEU A O 1
ATOM 750 N N . ALA A 1 95 ? -20.008 15.755 10.905 1.00 87.56 95 ALA A N 1
ATOM 751 C CA . ALA A 1 95 ? -21.460 15.638 10.849 1.00 87.56 95 ALA A CA 1
ATOM 752 C C . ALA A 1 95 ? -22.127 16.277 12.079 1.00 87.56 95 ALA A C 1
ATOM 754 O O . ALA A 1 95 ? -23.092 17.035 11.926 1.00 87.56 95 ALA A O 1
ATOM 755 N N . ASP A 1 96 ? -21.579 16.060 13.275 1.00 82.62 96 ASP A N 1
ATOM 756 C CA . ASP A 1 96 ? -22.070 16.636 14.533 1.00 82.62 96 ASP A CA 1
ATOM 757 C C . ASP A 1 96 ? -21.900 18.163 14.599 1.00 82.62 96 ASP A C 1
ATOM 759 O O . ASP A 1 96 ? -22.742 18.875 15.161 1.00 82.62 96 ASP A O 1
ATOM 763 N N . LEU A 1 97 ? -20.851 18.700 13.968 1.00 80.19 97 LEU A N 1
ATOM 764 C CA . LEU A 1 97 ? -20.630 20.143 13.804 1.00 80.19 97 LEU A CA 1
ATOM 765 C C . LEU A 1 97 ? -21.519 20.783 12.727 1.00 80.19 97 LEU A C 1
ATOM 767 O O . LEU A 1 97 ? -21.614 22.015 12.663 1.00 80.19 97 LEU A O 1
ATOM 771 N N . SER A 1 98 ? -22.218 19.974 11.929 1.00 70.38 98 SER A N 1
ATOM 772 C CA . SER A 1 98 ? -23.191 20.401 10.922 1.00 70.38 98 SER A CA 1
ATOM 773 C C . SER A 1 98 ? -24.643 20.080 11.337 1.00 70.38 98 SER A C 1
ATOM 775 O O . SER A 1 98 ? -25.374 19.439 10.569 1.00 70.38 98 SER A O 1
ATOM 777 N N . PRO A 1 99 ? -25.144 20.542 12.505 1.00 62.81 99 PRO A N 1
ATOM 778 C CA . PRO A 1 99 ? -26.522 20.295 12.896 1.00 62.81 99 PRO A CA 1
ATOM 779 C C . PRO A 1 99 ? -27.453 21.153 12.026 1.00 62.81 99 PRO A C 1
ATOM 781 O O . PRO A 1 99 ? -27.744 22.295 12.362 1.00 62.81 99 PRO A O 1
ATOM 784 N N . ASN A 1 100 ? -27.921 20.579 10.914 1.00 61.28 100 ASN A N 1
ATOM 785 C CA . ASN A 1 100 ? -28.995 21.046 10.027 1.00 61.28 100 ASN A CA 1
ATOM 786 C C . ASN A 1 100 ? -28.931 22.525 9.571 1.00 61.28 100 ASN A C 1
ATOM 788 O O . ASN A 1 100 ? -29.320 23.436 10.305 1.00 61.28 100 ASN A O 1
ATOM 792 N N . MET A 1 101 ? -28.604 22.748 8.290 1.00 49.78 101 MET A N 1
ATOM 793 C CA . MET A 1 101 ? -29.250 23.835 7.529 1.00 49.78 101 MET A CA 1
ATOM 794 C C . MET A 1 101 ? -30.672 23.440 7.129 1.00 49.78 101 MET A C 1
ATOM 796 O O . MET A 1 101 ? -30.874 22.259 6.769 1.00 49.78 101 MET A O 1
#

pLDDT: mean 91.11, std 8.09, range [49.78, 97.81]

Nearest PDB structures (foldseek):
  3d7q-assembly2_A-2  TM=4.965E-01  e=3.594E+00  Nostoc punctiforme PCC 73102
  4zy8-assembly3_B  TM=3.478E-01  e=6.467E+00  Kluyveromyces lactis

Sequence (101 aa):
GTAEITGWFDTAWSPPIEALNSLADDWDSCYIELFYEEGGMAFVGCWDSEGADDHYDYGGATSDTVRNMIPEYLVDHFALDEMLAEYEEEEEDLADLSPNM

Solvent-accessible surface area (backbone atoms only — not comparable to full-atom values): 6425 Å² total; per-residue (Å²): 134,91,83,88,87,87,85,87,83,90,69,79,98,52,81,65,56,72,63,49,51,56,48,40,74,75,38,77,91,56,89,49,77,45,79,47,76,38,80,95,74,29,37,40,35,40,37,40,73,90,47,73,75,52,72,46,76,51,74,88,52,47,38,88,44,36,74,81,76,43,60,63,72,60,36,65,72,68,40,46,41,60,54,37,44,53,51,53,51,52,52,50,55,54,50,66,74,55,77,72,134

Secondary structure (DSSP, 8-state):
-----------SSS--HHHHHHHHHH-TTS--EEEEEETTTTEEEEEESSS--EEEE-TT--TTTHHHHS-HHHHHHHTHHHHHHHHHHHHHHHHHT----

Radius of gyration: 17.24 Å; Cα contacts (8 Å, |Δi|>4): 96; chains: 1; bounding box: 55×35×32 Å